Protein AF-A0A816QY35-F1 (afdb_monomer_lite)

Foldseek 3Di:
DDPDPPPPPPVPDPPDDLVRQLVVLVVPDDPDDDLVRLLVSLLSNLVSCVVVVVLVSNVVSLVVNVVSPDPVCVVVSVVSVVSSVVSVVVVVVVVVVVVVVD

Structure (mmCIF, N/CA/C/O backbone):
data_AF-A0A816QY35-F1
#
_entry.id   AF-A0A816QY35-F1
#
loop_
_atom_site.group_PDB
_atom_site.id
_atom_site.type_symbol
_atom_site.label_atom_id
_atom_site.label_alt_id
_atom_site.label_comp_id
_atom_site.label_asym_id
_atom_site.label_entity_id
_atom_site.label_seq_id
_atom_site.pdbx_PDB_ins_code
_atom_site.Cartn_x
_atom_site.Cartn_y
_atom_site.Cartn_z
_atom_site.occupancy
_atom_site.B_iso_or_equiv
_atom_site.auth_seq_id
_atom_site.auth_comp_id
_atom_site.auth_asym_id
_atom_site.auth_atom_id
_atom_site.pdbx_PDB_model_num
ATOM 1 N N . MET A 1 1 ? -27.344 15.429 7.812 1.00 34.56 1 MET A N 1
ATOM 2 C CA . MET A 1 1 ? -27.557 14.312 6.875 1.00 34.56 1 MET A CA 1
ATOM 3 C C . MET A 1 1 ? -26.165 13.793 6.576 1.00 34.56 1 MET A C 1
ATOM 5 O O . MET A 1 1 ? -25.453 14.425 5.809 1.00 34.56 1 MET A O 1
ATOM 9 N N . GLU A 1 2 ? -25.706 12.813 7.353 1.00 35.25 2 GLU A N 1
ATOM 10 C CA . GLU A 1 2 ? -24.363 12.248 7.178 1.00 35.25 2 GLU A CA 1
ATOM 11 C C . GLU A 1 2 ? -24.395 11.307 5.972 1.00 35.25 2 GLU A C 1
ATOM 13 O O . GLU A 1 2 ? -25.293 10.468 5.921 1.00 35.25 2 GLU A O 1
ATOM 18 N N . PRO A 1 3 ? -23.501 11.464 4.980 1.00 41.28 3 PRO A N 1
ATOM 19 C CA . PRO A 1 3 ? -23.446 10.546 3.858 1.00 41.28 3 PRO A CA 1
ATOM 20 C C . PRO A 1 3 ? -22.961 9.176 4.340 1.00 41.28 3 PRO A C 1
ATOM 22 O O . PRO A 1 3 ? -22.013 9.065 5.119 1.00 41.28 3 PRO A O 1
ATOM 25 N N . ASP A 1 4 ? -23.671 8.159 3.873 1.00 40.41 4 ASP A N 1
ATOM 26 C CA . ASP A 1 4 ? -23.620 6.774 4.309 1.00 40.41 4 ASP A CA 1
ATOM 27 C C . ASP A 1 4 ? -22.198 6.193 4.373 1.00 40.41 4 ASP A C 1
ATOM 29 O O . ASP A 1 4 ? -21.405 6.247 3.429 1.00 40.41 4 ASP A O 1
ATOM 33 N N . LYS A 1 5 ? -21.894 5.607 5.534 1.00 43.06 5 LYS A N 1
ATOM 34 C CA . LYS A 1 5 ? -20.644 4.922 5.878 1.00 43.06 5 LYS A CA 1
ATOM 35 C C . LYS A 1 5 ? -20.552 3.559 5.190 1.00 43.06 5 LYS A C 1
ATOM 37 O O . LYS A 1 5 ? -20.588 2.527 5.853 1.00 43.06 5 LYS A O 1
ATOM 42 N N . GLU A 1 6 ? -20.403 3.538 3.871 1.00 42.59 6 GLU A N 1
ATOM 43 C CA . GLU A 1 6 ? -20.130 2.297 3.140 1.00 42.59 6 GLU A CA 1
ATOM 44 C C . GLU A 1 6 ? -18.876 2.424 2.270 1.00 42.59 6 GLU A C 1
ATOM 46 O O . GLU A 1 6 ? -18.895 2.314 1.050 1.00 42.59 6 GLU A O 1
ATOM 51 N N . TYR A 1 7 ? -17.732 2.636 2.923 1.00 48.09 7 TYR A N 1
ATOM 52 C CA . TYR A 1 7 ? -16.427 2.534 2.273 1.00 48.09 7 TYR A CA 1
ATOM 53 C C . TYR A 1 7 ? -15.754 1.195 2.598 1.00 48.09 7 TYR A C 1
ATOM 55 O O . TYR A 1 7 ? -14.617 1.122 3.053 1.00 48.09 7 TYR A O 1
ATOM 63 N N . LEU A 1 8 ? -16.429 0.078 2.330 1.00 44.25 8 LEU A N 1
ATOM 64 C CA . LEU A 1 8 ? -15.736 -1.199 2.150 1.00 44.25 8 LEU A CA 1
ATOM 65 C C . LEU A 1 8 ? -15.415 -1.345 0.660 1.00 44.25 8 LEU A C 1
ATOM 67 O O . LEU A 1 8 ? -16.023 -2.147 -0.039 1.00 44.25 8 LEU A O 1
ATOM 71 N N . LEU A 1 9 ? -14.447 -0.560 0.171 1.00 53.00 9 LEU A N 1
ATOM 72 C CA . LEU A 1 9 ? -13.892 -0.745 -1.171 1.00 53.00 9 LEU A CA 1
ATOM 73 C C . LEU A 1 9 ? -13.190 -2.102 -1.211 1.00 53.00 9 LEU A C 1
ATOM 75 O O . LEU A 1 9 ? -12.050 -2.251 -0.790 1.00 53.00 9 LEU A O 1
ATOM 79 N N . VAL A 1 10 ? -13.899 -3.122 -1.675 1.00 53.16 10 VAL A N 1
ATOM 80 C CA . VAL A 1 10 ? -13.272 -4.353 -2.127 1.00 53.16 10 VAL A CA 1
ATOM 81 C C . VAL A 1 10 ? -13.150 -4.211 -3.636 1.00 53.16 10 VAL A C 1
ATOM 83 O O . VAL A 1 10 ? -14.154 -4.236 -4.345 1.00 53.16 10 VAL A O 1
ATOM 86 N N . PHE A 1 11 ? -11.929 -3.994 -4.132 1.00 60.50 11 PHE A N 1
ATOM 87 C CA . PHE A 1 11 ? -11.642 -3.877 -5.565 1.00 60.50 11 PHE A CA 1
ATOM 88 C C . PHE A 1 11 ? -11.757 -5.249 -6.250 1.00 60.50 11 PHE A C 1
ATOM 90 O O . PHE A 1 11 ? -10.772 -5.779 -6.756 1.00 60.50 11 PHE A O 1
ATOM 97 N N . HIS A 1 12 ? -12.943 -5.859 -6.221 1.00 50.94 12 HIS A N 1
ATOM 98 C CA . HIS A 1 12 ? -13.177 -7.167 -6.830 1.00 50.94 12 HIS A CA 1
ATOM 99 C C . HIS A 1 12 ? -13.520 -7.111 -8.316 1.00 50.94 12 HIS A C 1
ATOM 101 O O . HIS A 1 12 ? -13.492 -8.155 -8.952 1.00 50.94 12 HIS A O 1
ATOM 107 N N . ASP A 1 13 ? -13.725 -5.928 -8.899 1.00 52.56 13 ASP A N 1
ATOM 108 C CA . ASP A 1 13 ? -14.051 -5.807 -10.317 1.00 52.56 13 ASP A CA 1
ATOM 109 C C . ASP A 1 13 ? -13.236 -4.724 -11.028 1.00 52.56 13 ASP A C 1
ATOM 111 O O . ASP A 1 13 ? -12.902 -3.677 -10.472 1.00 52.56 13 ASP A O 1
ATOM 115 N N . ILE A 1 14 ? -12.961 -5.005 -12.302 1.00 55.09 14 ILE A N 1
ATOM 116 C CA . ILE A 1 14 ? -12.091 -4.361 -13.309 1.00 55.09 14 ILE A CA 1
ATOM 117 C C . ILE A 1 14 ? -12.379 -2.850 -13.553 1.00 55.09 14 ILE A C 1
ATOM 119 O O . ILE A 1 14 ? -11.835 -2.236 -14.465 1.00 55.09 14 ILE A O 1
ATOM 123 N N . LYS A 1 15 ? -13.213 -2.194 -12.739 1.00 70.12 15 LYS A N 1
ATOM 124 C CA . LYS A 1 15 ? -13.717 -0.831 -12.977 1.00 70.12 15 LYS A CA 1
ATOM 125 C C . LYS A 1 15 ? -12.709 0.309 -12.788 1.00 70.12 15 LYS A C 1
ATOM 127 O O . LYS A 1 15 ? -12.969 1.390 -13.306 1.00 70.12 15 LYS A O 1
ATOM 132 N N . TYR A 1 16 ? -11.595 0.111 -12.079 1.00 75.50 16 TYR A N 1
ATOM 133 C CA . TYR A 1 16 ? -10.681 1.209 -11.732 1.00 75.50 16 TYR A CA 1
ATOM 134 C C . TYR A 1 16 ? -9.222 0.891 -12.057 1.00 75.50 16 TYR A C 1
ATOM 136 O O . TYR A 1 16 ? -8.709 -0.171 -11.698 1.00 75.50 16 TYR A O 1
ATOM 144 N N . THR A 1 17 ? -8.535 1.848 -12.685 1.00 87.06 17 THR A N 1
ATOM 145 C CA . THR A 1 17 ? -7.069 1.839 -12.807 1.00 87.06 17 THR A CA 1
ATOM 146 C C . THR A 1 17 ? -6.422 2.020 -11.434 1.00 87.06 17 THR A C 1
ATOM 148 O O . THR A 1 17 ? -7.031 2.581 -10.525 1.00 87.06 17 THR A O 1
ATOM 151 N N . ASN A 1 18 ? -5.165 1.601 -11.275 1.00 86.12 18 ASN A N 1
ATOM 152 C CA . ASN A 1 18 ? -4.455 1.746 -10.000 1.00 86.12 18 ASN A CA 1
ATOM 153 C C . ASN A 1 18 ? -4.351 3.210 -9.536 1.00 86.12 18 ASN A C 1
ATOM 155 O O . ASN A 1 18 ? -4.526 3.479 -8.352 1.00 86.12 18 ASN A O 1
ATOM 159 N N . ASN A 1 19 ? -4.204 4.164 -10.461 1.00 87.62 19 ASN A N 1
ATOM 160 C CA . ASN A 1 19 ? -4.230 5.593 -10.131 1.00 87.62 19 ASN A CA 1
ATOM 161 C C . ASN A 1 19 ? -5.585 6.031 -9.555 1.00 87.62 19 ASN A C 1
ATOM 163 O O . ASN A 1 19 ? -5.624 6.713 -8.537 1.00 87.62 19 ASN A O 1
ATOM 167 N N . GLN A 1 20 ? -6.696 5.597 -10.161 1.00 86.38 20 GLN A N 1
ATOM 168 C CA . GLN A 1 20 ? -8.041 5.909 -9.661 1.00 86.38 20 GLN A CA 1
ATOM 169 C C . GLN A 1 20 ? -8.305 5.251 -8.303 1.00 86.38 20 GLN A C 1
ATOM 171 O O . GLN A 1 20 ? -8.897 5.869 -7.423 1.00 86.38 20 GLN A O 1
ATOM 176 N N . LYS A 1 21 ? -7.838 4.011 -8.106 1.00 86.19 21 LYS A N 1
ATOM 177 C CA . LYS A 1 21 ? -7.920 3.339 -6.801 1.00 86.19 21 LYS A CA 1
ATOM 178 C C . LYS A 1 21 ? -7.170 4.134 -5.735 1.00 86.19 21 LYS A C 1
ATOM 180 O O . LYS A 1 21 ? -7.710 4.352 -4.657 1.00 86.19 21 LYS A O 1
ATOM 185 N N . LEU A 1 22 ? -5.953 4.588 -6.044 1.00 86.69 22 LEU A N 1
ATOM 186 C CA . LEU A 1 22 ? -5.133 5.363 -5.118 1.00 86.69 22 LEU A CA 1
ATOM 187 C C . LEU A 1 22 ? -5.769 6.716 -4.778 1.00 86.69 22 LEU A C 1
ATOM 189 O O . LEU A 1 22 ? -5.752 7.122 -3.620 1.00 86.69 22 LEU A O 1
ATOM 193 N N . GLU A 1 23 ? -6.359 7.396 -5.760 1.00 86.38 23 GLU A N 1
ATOM 194 C CA . GLU A 1 23 ? -7.080 8.652 -5.542 1.00 86.38 23 GLU A CA 1
ATOM 195 C C . GLU A 1 23 ? -8.270 8.464 -4.590 1.00 86.38 23 GLU A C 1
ATOM 197 O O . GLU A 1 23 ? -8.377 9.182 -3.596 1.00 86.38 23 GLU A O 1
ATOM 202 N N . LEU A 1 24 ? -9.106 7.450 -4.835 1.00 82.81 24 LEU A N 1
ATOM 203 C CA . LEU A 1 24 ? -10.247 7.117 -3.974 1.00 82.81 24 LEU A CA 1
ATOM 204 C C . LEU A 1 24 ? -9.811 6.758 -2.551 1.00 82.81 24 LEU A C 1
ATOM 206 O O . LEU A 1 24 ? -10.450 7.161 -1.580 1.00 82.81 24 LEU A O 1
ATOM 210 N N . LEU A 1 25 ? -8.709 6.018 -2.417 1.00 84.06 25 LEU A N 1
ATOM 211 C CA . LEU A 1 25 ? -8.123 5.710 -1.118 1.00 84.06 25 LEU A CA 1
ATOM 212 C C . LEU A 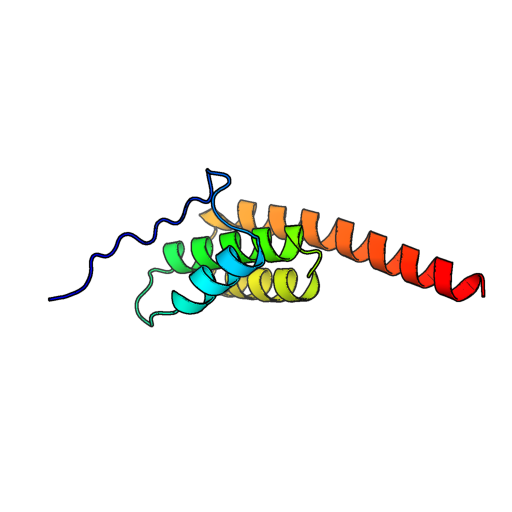1 25 ? -7.649 7.002 -0.429 1.00 84.06 25 LEU A C 1
ATOM 214 O O . LEU A 1 25 ? -8.027 7.268 0.705 1.00 84.06 25 LEU A O 1
ATOM 218 N N . ASN A 1 26 ? -6.896 7.869 -1.098 1.00 82.56 26 ASN A N 1
ATOM 219 C CA . ASN A 1 26 ? -6.393 9.095 -0.470 1.00 82.56 26 ASN A CA 1
ATOM 220 C C . ASN A 1 26 ? -7.500 10.069 -0.034 1.00 82.56 26 ASN A C 1
ATOM 222 O O . ASN A 1 26 ? -7.308 10.812 0.926 1.00 82.56 26 ASN A O 1
ATOM 226 N N . GLN A 1 27 ? -8.666 10.036 -0.684 1.00 79.44 27 GLN A N 1
ATOM 227 C CA . GLN A 1 27 ? -9.840 10.818 -0.282 1.00 79.44 27 GLN A CA 1
ATOM 228 C C . GLN A 1 27 ? -10.521 10.293 0.997 1.00 79.44 27 GLN A C 1
ATOM 230 O O . GLN A 1 27 ? -11.242 11.047 1.646 1.00 79.44 27 GLN A O 1
ATOM 235 N N . ARG A 1 28 ? -10.291 9.030 1.390 1.00 74.00 28 ARG A N 1
ATOM 236 C CA . ARG A 1 28 ? -10.940 8.396 2.552 1.00 74.00 28 ARG A CA 1
ATOM 237 C C . ARG A 1 28 ? -10.407 8.817 3.915 1.00 74.00 28 ARG A C 1
ATOM 239 O O . ARG A 1 28 ? -10.996 8.408 4.910 1.00 74.00 28 ARG A O 1
ATOM 246 N N . ILE A 1 29 ? -9.322 9.589 4.000 1.00 62.09 29 ILE A N 1
ATOM 247 C CA . ILE A 1 29 ? -8.724 9.941 5.295 1.00 62.09 29 ILE A CA 1
ATOM 248 C C . ILE A 1 29 ? -9.692 10.850 6.068 1.00 62.09 29 ILE A C 1
ATOM 250 O O . ILE A 1 29 ? -9.685 12.070 5.926 1.00 62.09 29 ILE A O 1
ATOM 254 N N . SER A 1 30 ? -10.532 10.232 6.897 1.00 55.38 30 SER A N 1
ATOM 255 C CA . SER A 1 30 ? -11.366 10.889 7.897 1.00 55.38 30 SER A CA 1
ATOM 256 C C . SER A 1 30 ? -10.827 10.553 9.287 1.00 55.38 30 SER A C 1
ATOM 258 O O . SER A 1 30 ? -10.315 9.459 9.525 1.00 55.38 30 SER A O 1
ATOM 260 N N . ALA A 1 31 ? -10.918 11.508 10.209 1.00 53.47 31 ALA A N 1
ATOM 261 C CA . ALA A 1 31 ? -10.299 11.445 11.533 1.00 53.47 31 ALA A CA 1
ATOM 262 C C . ALA A 1 31 ? -10.961 10.451 12.518 1.00 53.47 31 ALA A C 1
ATOM 264 O O . ALA A 1 31 ? -10.597 10.441 13.692 1.00 53.47 31 ALA A O 1
ATOM 265 N N . GLU A 1 32 ? -11.909 9.618 12.070 1.00 58.19 32 GLU A N 1
ATOM 266 C CA . GLU A 1 32 ? -12.745 8.770 12.937 1.00 58.19 32 GLU A CA 1
ATOM 267 C C . GLU A 1 32 ? -12.869 7.308 12.460 1.00 58.19 32 GLU A C 1
ATOM 269 O O . GLU A 1 32 ? -13.854 6.634 12.758 1.00 58.19 32 GLU A O 1
ATOM 274 N N . GLU A 1 33 ? -11.886 6.782 11.725 1.00 67.12 33 GLU A N 1
ATOM 275 C CA . GLU A 1 33 ? -11.861 5.351 11.387 1.00 67.12 33 GLU A CA 1
ATOM 276 C C . GLU A 1 33 ? -11.360 4.503 12.572 1.00 67.12 33 GLU A C 1
ATOM 278 O O . GLU A 1 33 ? -10.402 4.852 13.271 1.00 67.12 33 GLU A O 1
ATOM 283 N N . SER A 1 34 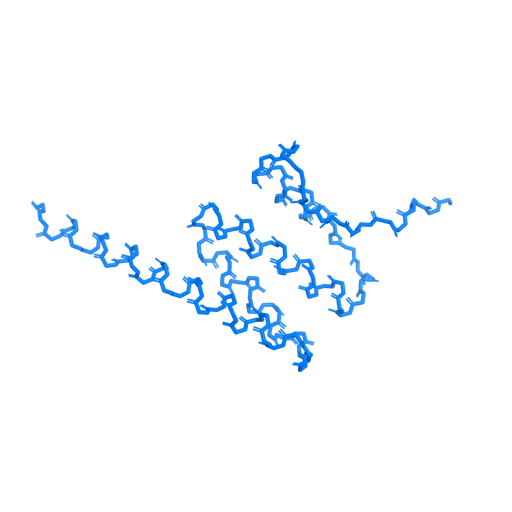? -11.993 3.349 12.798 1.00 78.94 34 SER A N 1
ATOM 284 C CA . SER A 1 34 ? -11.495 2.368 13.765 1.00 78.94 34 SER A CA 1
ATOM 285 C C . SER A 1 34 ? -10.108 1.856 13.351 1.00 78.94 34 SER A C 1
ATOM 287 O O . SER A 1 34 ? -9.757 1.834 12.171 1.00 78.94 34 SER A O 1
ATOM 289 N N . GLN A 1 35 ? -9.305 1.368 14.305 1.00 78.56 35 GLN A N 1
ATOM 290 C CA . GLN A 1 35 ? -7.973 0.815 13.999 1.00 78.56 35 GLN A CA 1
ATOM 291 C C . GLN A 1 35 ? -8.009 -0.276 12.916 1.00 78.56 35 GLN A C 1
ATOM 293 O O . GLN A 1 35 ? -7.097 -0.362 12.096 1.00 78.56 35 GLN A O 1
ATOM 298 N N . ASN A 1 36 ? -9.068 -1.089 12.885 1.00 79.56 36 ASN A N 1
ATOM 299 C CA . ASN A 1 36 ? -9.232 -2.146 11.889 1.00 79.56 36 ASN A CA 1
ATOM 300 C C . ASN A 1 36 ? -9.543 -1.586 10.490 1.00 79.56 36 ASN A C 1
ATOM 302 O O . ASN A 1 36 ? -9.074 -2.136 9.493 1.00 79.56 36 ASN A O 1
ATOM 306 N N . GLU A 1 37 ? -10.310 -0.498 10.400 1.00 80.81 37 GLU A N 1
ATOM 307 C CA . GLU A 1 37 ? -10.582 0.187 9.132 1.00 80.81 37 GLU A CA 1
ATOM 308 C C . GLU A 1 37 ? -9.325 0.864 8.597 1.00 80.81 37 GLU A C 1
ATOM 310 O O . GLU A 1 37 ? -8.996 0.661 7.430 1.00 80.81 37 GLU A O 1
ATOM 315 N N . LEU A 1 38 ? -8.558 1.528 9.468 1.00 81.69 38 LEU A N 1
ATOM 316 C CA . LEU A 1 38 ? -7.257 2.098 9.117 1.00 81.69 38 LEU A CA 1
ATOM 317 C C . LEU A 1 38 ? -6.284 1.020 8.623 1.00 81.69 38 LEU A C 1
ATOM 319 O O . LEU A 1 38 ? -5.599 1.209 7.620 1.00 81.69 38 LEU A O 1
ATOM 323 N N . LEU A 1 39 ? -6.236 -0.141 9.283 1.00 82.69 39 LEU A N 1
ATOM 324 C CA . LEU A 1 39 ? -5.407 -1.267 8.840 1.00 82.69 39 LEU A CA 1
ATOM 325 C C . LEU A 1 39 ? -5.820 -1.777 7.459 1.00 82.69 39 LEU A C 1
ATOM 327 O O . LEU A 1 39 ? -4.954 -2.047 6.625 1.00 82.69 39 LEU A O 1
ATOM 331 N N . LYS A 1 40 ? -7.126 -1.904 7.204 1.00 81.81 40 LYS A N 1
ATOM 332 C CA . LYS A 1 40 ? -7.633 -2.302 5.888 1.00 81.81 40 LYS A CA 1
ATOM 333 C C . LYS A 1 40 ? -7.290 -1.254 4.828 1.00 81.81 40 LYS A C 1
ATOM 335 O O . LYS A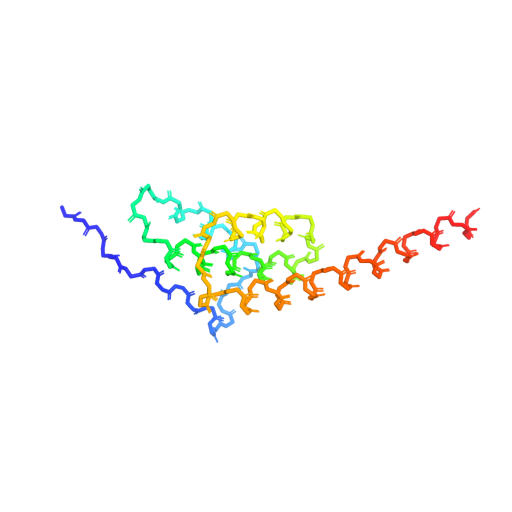 1 40 ? -6.787 -1.611 3.771 1.00 81.81 40 LYS A O 1
ATOM 340 N N . PHE A 1 41 ? -7.496 0.018 5.145 1.00 85.06 41 PHE A N 1
ATOM 341 C CA . PHE A 1 41 ? -7.164 1.144 4.287 1.00 85.06 41 PHE A CA 1
ATOM 342 C C . PHE A 1 41 ? -5.692 1.125 3.849 1.00 85.06 41 PHE A C 1
ATOM 344 O O . PHE A 1 41 ? -5.400 1.155 2.651 1.00 85.06 41 PHE A O 1
ATOM 351 N N . TYR A 1 42 ? -4.760 1.008 4.801 1.00 86.31 42 TYR A N 1
ATOM 352 C CA . TYR A 1 42 ? -3.339 0.911 4.473 1.00 86.31 42 TYR A CA 1
ATOM 353 C C . TYR A 1 42 ? -3.027 -0.357 3.674 1.00 86.31 42 TYR A C 1
ATOM 355 O O . TYR A 1 42 ? -2.274 -0.285 2.710 1.00 86.31 42 TYR A O 1
ATOM 363 N N . ALA A 1 43 ? -3.633 -1.504 3.997 1.00 86.88 43 ALA A N 1
ATOM 364 C CA . ALA A 1 43 ? -3.427 -2.734 3.230 1.00 86.88 43 ALA A CA 1
ATOM 365 C C . ALA A 1 43 ? -3.869 -2.599 1.760 1.00 86.88 43 ALA A C 1
ATOM 367 O O . ALA A 1 43 ? -3.166 -3.073 0.865 1.00 86.88 43 ALA A O 1
ATOM 368 N N . ASP A 1 44 ? -4.999 -1.935 1.510 1.00 86.88 44 ASP A N 1
ATOM 369 C CA . ASP A 1 44 ? -5.506 -1.685 0.160 1.00 86.88 44 ASP A CA 1
ATOM 370 C C . ASP A 1 44 ? -4.561 -0.749 -0.616 1.00 86.88 44 ASP A C 1
ATOM 372 O O . ASP A 1 44 ? -4.273 -0.988 -1.791 1.00 86.88 44 ASP A O 1
ATOM 376 N N . ARG A 1 45 ? -3.990 0.270 0.045 1.00 89.69 45 ARG A N 1
ATOM 377 C CA . ARG A 1 45 ? -2.962 1.131 -0.564 1.00 89.69 45 ARG A CA 1
ATOM 378 C C . ARG A 1 45 ? -1.657 0.395 -0.851 1.00 89.69 45 ARG A C 1
ATOM 380 O O . ARG A 1 45 ? -1.092 0.586 -1.927 1.00 89.69 45 ARG A O 1
ATOM 387 N N . VAL A 1 46 ? -1.201 -0.471 0.057 1.00 91.00 46 VAL A N 1
ATOM 388 C CA . VAL A 1 46 ? -0.003 -1.301 -0.151 1.00 91.00 46 VAL A CA 1
ATOM 389 C C . VAL A 1 46 ? -0.149 -2.143 -1.414 1.00 91.00 46 VAL A C 1
ATOM 391 O O . VAL A 1 46 ? 0.776 -2.167 -2.222 1.00 91.00 46 VAL A O 1
ATOM 394 N N . GLN A 1 47 ? -1.306 -2.784 -1.619 1.00 89.94 47 GLN A N 1
ATOM 395 C CA . GLN A 1 47 ? -1.591 -3.548 -2.838 1.00 89.94 47 GLN A CA 1
ATOM 396 C C . GLN A 1 47 ? -1.469 -2.669 -4.086 1.00 89.94 47 GLN A C 1
ATOM 398 O O . GLN A 1 47 ? -0.771 -3.035 -5.027 1.00 89.94 47 GLN A O 1
ATOM 403 N N . VAL A 1 48 ? -2.112 -1.499 -4.090 1.00 90.75 48 VAL A N 1
ATOM 404 C CA . VAL A 1 48 ? -2.103 -0.594 -5.248 1.00 90.75 48 VAL A CA 1
ATOM 405 C C . VAL A 1 48 ? -0.690 -0.090 -5.553 1.00 90.75 48 VAL A C 1
ATOM 407 O O . VAL A 1 48 ? -0.258 -0.140 -6.704 1.00 90.75 48 VAL A O 1
ATOM 410 N N . HIS A 1 49 ? 0.064 0.337 -4.538 1.00 91.50 49 HIS A N 1
ATOM 411 C CA . HIS A 1 49 ? 1.453 0.762 -4.709 1.00 91.50 49 HIS A CA 1
ATOM 412 C C . HIS A 1 49 ? 2.355 -0.381 -5.177 1.00 91.50 49 HIS A C 1
ATOM 414 O O . HIS A 1 49 ? 3.198 -0.169 -6.048 1.00 91.50 49 HIS A O 1
ATOM 420 N N . TYR A 1 50 ? 2.169 -1.590 -4.646 1.00 89.38 50 TYR A N 1
ATOM 421 C CA . TYR A 1 50 ? 2.887 -2.778 -5.095 1.00 89.38 50 TYR A CA 1
ATOM 422 C C . TYR A 1 50 ? 2.604 -3.083 -6.573 1.00 89.38 50 TYR A C 1
ATOM 424 O O . TYR A 1 50 ? 3.545 -3.253 -7.345 1.00 89.38 50 TYR A O 1
ATOM 432 N N . ASP A 1 51 ? 1.335 -3.064 -6.994 1.00 88.31 51 ASP A N 1
ATOM 433 C CA . ASP A 1 51 ? 0.939 -3.299 -8.390 1.00 88.31 51 ASP A CA 1
ATOM 434 C C . ASP A 1 51 ? 1.496 -2.224 -9.338 1.00 88.31 51 ASP A C 1
ATOM 436 O O . ASP A 1 51 ? 1.772 -2.488 -10.507 1.00 88.31 51 ASP A O 1
ATOM 440 N N . MET A 1 52 ? 1.682 -1.001 -8.837 1.00 88.94 52 MET A N 1
ATOM 441 C CA . MET A 1 52 ? 2.326 0.107 -9.551 1.00 88.94 52 MET A CA 1
ATOM 442 C C . MET A 1 52 ? 3.859 0.086 -9.463 1.00 88.94 52 MET A C 1
ATOM 444 O O . MET A 1 52 ? 4.502 1.004 -9.968 1.00 88.94 52 MET A O 1
ATOM 448 N N . GLN A 1 53 ? 4.450 -0.918 -8.808 1.00 90.69 53 GLN A N 1
ATOM 449 C CA . GLN A 1 53 ? 5.888 -1.018 -8.534 1.00 90.69 53 GLN A CA 1
ATOM 450 C C . GLN A 1 53 ? 6.460 0.169 -7.731 1.00 90.69 53 GLN A C 1
ATOM 452 O O . GLN A 1 53 ? 7.663 0.429 -7.716 1.00 90.69 53 GLN A O 1
ATOM 457 N N . GLN A 1 54 ? 5.604 0.888 -7.006 1.00 90.44 54 GLN A N 1
ATOM 458 C CA . GLN A 1 54 ? 5.961 1.988 -6.111 1.00 90.44 54 GLN A CA 1
ATOM 459 C C . GLN A 1 54 ? 6.320 1.447 -4.720 1.00 90.44 54 GLN A C 1
ATOM 461 O O . GLN A 1 54 ? 5.671 1.745 -3.717 1.00 90.44 54 GLN A O 1
ATOM 466 N N . TYR A 1 55 ? 7.365 0.622 -4.647 1.00 89.12 55 TYR A N 1
ATOM 467 C CA . TYR A 1 55 ? 7.686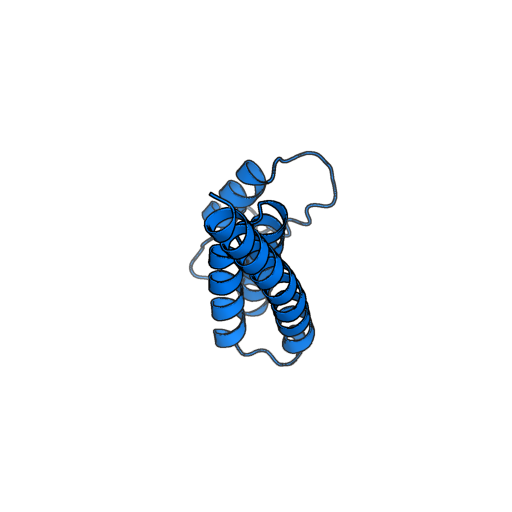 -0.134 -3.431 1.00 89.12 55 TYR A CA 1
ATOM 468 C C . TYR A 1 55 ? 8.019 0.737 -2.220 1.00 89.12 55 TYR A C 1
ATOM 470 O O . TYR A 1 55 ? 7.727 0.333 -1.101 1.00 89.12 55 TYR A O 1
ATOM 478 N N . GLN A 1 56 ? 8.596 1.928 -2.413 1.00 89.06 56 GLN A N 1
ATOM 479 C CA . GLN A 1 56 ? 8.874 2.830 -1.291 1.00 89.06 56 GLN A CA 1
ATOM 480 C C . GLN A 1 56 ? 7.575 3.300 -0.623 1.00 89.06 56 GLN A C 1
ATOM 482 O O . GLN A 1 56 ? 7.450 3.202 0.592 1.00 89.06 56 GLN A O 1
ATOM 487 N N . SER A 1 57 ? 6.578 3.708 -1.411 1.00 90.50 57 SER A N 1
ATOM 488 C CA . SER A 1 57 ? 5.261 4.089 -0.890 1.00 90.50 57 SER A CA 1
ATOM 489 C C . SER A 1 57 ? 4.550 2.908 -0.223 1.00 90.50 57 SER A C 1
ATOM 491 O O . SER A 1 57 ? 3.965 3.066 0.845 1.00 90.50 57 SER A O 1
ATOM 493 N N . ALA A 1 58 ? 4.679 1.700 -0.785 1.00 90.00 58 ALA A N 1
ATOM 494 C CA . ALA A 1 58 ? 4.177 0.484 -0.144 1.00 90.00 58 ALA A CA 1
ATOM 49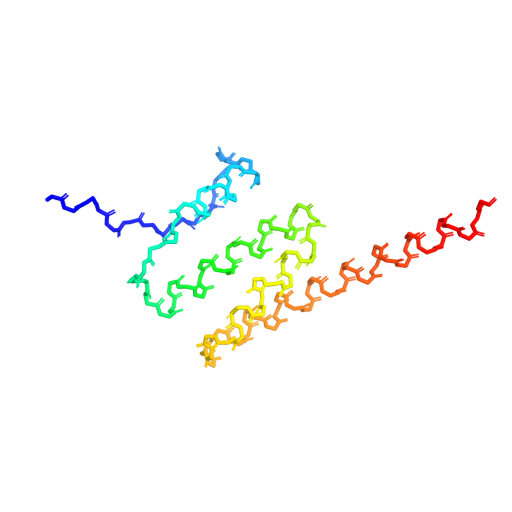5 C C . ALA A 1 58 ? 4.854 0.215 1.220 1.00 90.00 58 ALA A C 1
ATOM 497 O O . ALA A 1 58 ? 4.186 -0.196 2.166 1.00 90.00 58 ALA A O 1
ATOM 498 N N . ILE A 1 59 ? 6.164 0.465 1.354 1.00 89.88 59 ILE A N 1
ATOM 499 C CA . ILE A 1 59 ? 6.895 0.348 2.631 1.00 89.88 59 ILE A CA 1
ATOM 500 C C . ILE A 1 59 ? 6.395 1.374 3.654 1.00 89.88 59 ILE A C 1
ATOM 502 O O . ILE A 1 59 ? 6.248 1.040 4.835 1.00 89.88 59 ILE A O 1
ATOM 506 N N . ASP A 1 60 ? 6.130 2.605 3.221 1.00 90.81 60 ASP A N 1
ATOM 507 C CA . ASP A 1 60 ? 5.642 3.665 4.103 1.00 90.81 60 ASP A CA 1
ATOM 508 C C . ASP A 1 60 ? 4.257 3.302 4.675 1.00 90.81 60 ASP A C 1
ATOM 510 O O . ASP A 1 60 ? 4.043 3.402 5.887 1.00 90.81 60 ASP A O 1
ATOM 514 N N . ASP A 1 61 ? 3.358 2.763 3.842 1.00 90.88 61 ASP A N 1
ATOM 515 C CA . ASP A 1 61 ? 2.031 2.298 4.270 1.00 90.88 61 ASP A CA 1
ATOM 516 C C . ASP A 1 61 ? 2.110 1.065 5.192 1.00 90.88 61 ASP A C 1
ATOM 518 O O . ASP A 1 61 ? 1.439 1.013 6.226 1.00 90.88 61 ASP A O 1
ATOM 522 N N . ILE A 1 62 ? 2.996 0.102 4.908 1.00 89.25 62 ILE A N 1
ATOM 523 C CA . ILE A 1 62 ? 3.283 -1.026 5.816 1.00 89.25 62 ILE A CA 1
ATOM 524 C C . ILE A 1 62 ? 3.757 -0.521 7.186 1.00 89.25 62 ILE A C 1
ATOM 526 O O . ILE A 1 62 ? 3.348 -1.040 8.226 1.00 89.25 62 ILE A O 1
ATOM 530 N N . SER A 1 63 ? 4.621 0.494 7.199 1.00 90.06 63 SER A N 1
ATOM 531 C CA . SER A 1 63 ? 5.151 1.072 8.437 1.00 90.06 63 SER A CA 1
ATOM 532 C C . SER A 1 63 ? 4.052 1.757 9.254 1.00 90.06 63 SER A C 1
ATOM 534 O O . SER A 1 63 ? 4.095 1.738 10.486 1.00 90.06 63 SER A O 1
ATOM 536 N N . ALA A 1 64 ? 3.047 2.338 8.593 1.00 88.44 64 ALA A N 1
ATOM 537 C CA . ALA A 1 64 ? 1.857 2.851 9.260 1.00 88.44 64 ALA A CA 1
ATOM 538 C C . ALA A 1 64 ? 1.026 1.715 9.883 1.00 88.44 64 ALA A C 1
ATOM 540 O O . ALA A 1 64 ? 0.646 1.821 11.050 1.00 88.44 64 ALA A O 1
ATOM 541 N N . MET A 1 65 ? 0.829 0.596 9.174 1.00 87.56 65 MET A N 1
ATOM 542 C CA . MET A 1 65 ? 0.131 -0.582 9.715 1.00 87.56 65 MET A CA 1
ATOM 543 C C . MET A 1 65 ? 0.807 -1.143 10.973 1.00 87.56 65 MET A C 1
ATOM 545 O O . MET A 1 65 ? 0.126 -1.499 11.933 1.00 87.56 65 MET A O 1
ATOM 549 N N . GLU A 1 66 ? 2.141 -1.203 11.006 1.00 86.88 66 GLU A N 1
ATOM 550 C CA . GLU A 1 66 ? 2.881 -1.698 12.176 1.00 86.88 66 GLU A CA 1
ATOM 551 C C . GLU A 1 66 ? 2.663 -0.845 13.425 1.00 86.88 66 GLU A C 1
ATOM 553 O O . GLU A 1 66 ? 2.545 -1.383 14.526 1.00 86.88 66 GLU A O 1
ATOM 558 N N . LYS A 1 67 ? 2.556 0.476 13.256 1.00 85.88 67 LYS A N 1
ATOM 559 C CA . LYS A 1 67 ? 2.282 1.407 14.359 1.00 85.88 67 LYS A CA 1
ATOM 560 C C . LYS A 1 67 ? 0.870 1.249 14.930 1.00 85.88 67 LYS A C 1
ATOM 562 O O . LYS A 1 67 ? 0.664 1.583 16.092 1.00 85.88 67 LYS A O 1
ATOM 567 N N . LEU A 1 68 ? -0.081 0.731 14.146 1.00 81.94 68 LEU A N 1
ATOM 568 C CA . LEU A 1 68 ? -1.463 0.493 14.586 1.00 81.94 68 LEU A CA 1
ATOM 569 C C . LEU A 1 68 ? -1.614 -0.763 15.466 1.00 81.94 68 LEU A C 1
ATOM 571 O O . LEU A 1 68 ? -2.609 -0.894 16.171 1.00 81.94 68 LEU A O 1
ATOM 575 N N . GLY A 1 69 ? -0.618 -1.655 15.496 1.00 68.44 69 GLY A N 1
ATOM 576 C CA . GLY A 1 69 ? -0.373 -2.533 16.647 1.00 68.44 69 GLY A CA 1
ATOM 577 C C . GLY A 1 69 ? -1.301 -3.737 16.878 1.00 68.44 69 GLY A C 1
ATOM 578 O O . GLY A 1 69 ? -1.190 -4.358 17.934 1.00 68.44 69 GLY A O 1
ATOM 579 N N . ASN A 1 70 ? -2.175 -4.135 15.945 1.00 63.03 70 ASN A N 1
ATOM 580 C CA . ASN A 1 70 ? -3.050 -5.296 16.175 1.00 63.03 70 ASN A CA 1
ATOM 581 C C . ASN A 1 70 ? -2.400 -6.639 15.765 1.00 63.03 70 ASN A C 1
ATOM 583 O O . ASN A 1 70 ? -2.006 -6.849 14.616 1.00 63.03 70 ASN A O 1
ATOM 587 N N . ILE A 1 71 ? -2.325 -7.583 16.713 1.00 54.91 71 ILE A N 1
ATOM 588 C CA . ILE A 1 71 ? -1.735 -8.925 16.542 1.00 54.91 71 ILE A CA 1
ATOM 589 C C . ILE A 1 71 ? -2.490 -9.745 15.483 1.00 54.91 71 ILE A C 1
ATOM 591 O O . ILE A 1 71 ? -1.857 -10.499 14.742 1.00 54.91 71 ILE A O 1
ATOM 595 N N . GLY A 1 72 ? -3.814 -9.572 15.369 1.00 60.69 72 GLY A N 1
ATOM 596 C CA . GLY A 1 72 ? -4.647 -10.302 14.402 1.00 60.69 72 GLY A CA 1
ATOM 597 C C . GLY A 1 72 ? -4.289 -10.019 12.938 1.00 60.69 72 GLY A C 1
ATOM 598 O O . GLY A 1 72 ? -4.365 -10.912 12.096 1.00 60.69 72 GLY A O 1
ATOM 599 N N . ASP A 1 73 ? -3.798 -8.815 12.645 1.00 65.75 73 ASP A N 1
ATOM 600 C CA . ASP A 1 73 ? -3.404 -8.396 11.296 1.00 65.75 73 ASP A CA 1
ATOM 601 C C . ASP A 1 73 ? -1.889 -8.467 11.056 1.00 65.75 73 ASP A C 1
ATOM 603 O O . ASP A 1 73 ? -1.420 -8.226 9.940 1.00 65.75 73 ASP A O 1
ATOM 607 N N . ARG A 1 74 ? -1.106 -8.899 12.056 1.00 74.50 74 ARG A N 1
ATOM 608 C CA . ARG A 1 74 ? 0.350 -9.070 11.932 1.00 74.50 74 ARG A CA 1
ATOM 609 C C . ARG A 1 74 ? 0.723 -10.027 10.801 1.00 74.50 74 ARG A C 1
ATOM 611 O O . ARG A 1 74 ? 1.711 -9.796 10.114 1.00 74.50 74 ARG A O 1
ATOM 618 N N . ILE A 1 75 ? -0.078 -11.069 10.563 1.00 79.44 75 ILE A N 1
ATOM 619 C CA . ILE A 1 75 ? 0.131 -12.000 9.442 1.00 79.44 75 ILE A CA 1
ATOM 620 C C . ILE A 1 75 ? 0.008 -11.269 8.097 1.00 79.44 75 ILE A C 1
ATOM 622 O O . ILE A 1 75 ? 0.839 -11.478 7.214 1.00 79.44 75 ILE A O 1
ATOM 626 N N . LYS A 1 76 ? -0.984 -10.380 7.936 1.00 77.50 76 LYS A N 1
ATOM 627 C CA . LYS A 1 76 ? -1.153 -9.591 6.703 1.00 77.50 76 LYS A CA 1
ATOM 628 C C . LYS A 1 76 ? 0.013 -8.627 6.499 1.00 77.50 76 LYS A C 1
ATOM 630 O O . LYS A 1 76 ? 0.553 -8.564 5.400 1.00 77.50 76 LYS A O 1
ATOM 635 N N . VAL A 1 77 ? 0.433 -7.936 7.559 1.00 80.44 77 VAL A N 1
ATOM 636 C CA . VAL A 1 77 ? 1.597 -7.036 7.531 1.00 80.44 77 VAL A CA 1
ATOM 637 C C . VAL A 1 77 ? 2.866 -7.791 7.133 1.00 80.44 77 VAL A C 1
ATOM 639 O O . VAL A 1 77 ? 3.591 -7.350 6.245 1.00 80.44 77 VAL A O 1
ATOM 642 N N . LEU A 1 78 ? 3.120 -8.956 7.737 1.00 83.44 78 LEU A N 1
ATOM 643 C CA . LEU A 1 78 ? 4.284 -9.785 7.415 1.00 83.44 78 LEU A CA 1
ATOM 644 C C . LEU A 1 78 ? 4.252 -10.276 5.965 1.00 83.44 78 LEU A C 1
ATOM 646 O O . LEU A 1 78 ? 5.273 -10.215 5.285 1.00 83.44 78 LEU A O 1
ATOM 650 N N . LYS A 1 79 ? 3.082 -10.699 5.468 1.00 86.38 79 LYS A N 1
ATOM 651 C CA . LYS A 1 79 ? 2.908 -11.089 4.063 1.00 86.38 79 LYS A CA 1
ATOM 652 C C . LYS A 1 79 ? 3.271 -9.938 3.124 1.00 86.38 79 LYS A C 1
ATOM 654 O O . LYS A 1 79 ? 4.038 -10.140 2.184 1.00 86.38 79 LYS A O 1
ATOM 659 N N . TRP A 1 80 ? 2.754 -8.740 3.395 1.00 86.69 80 TRP A N 1
ATOM 660 C CA . TRP A 1 80 ? 3.045 -7.560 2.587 1.00 86.69 80 TRP A CA 1
ATOM 661 C C . TRP A 1 80 ? 4.515 -7.159 2.632 1.00 86.69 80 TRP A C 1
ATOM 663 O O . TRP A 1 80 ? 5.107 -6.914 1.582 1.00 86.69 80 TRP A O 1
ATOM 673 N N . LYS A 1 81 ? 5.136 -7.199 3.816 1.00 86.94 81 LYS A N 1
ATOM 674 C CA . LYS A 1 81 ? 6.581 -7.003 3.967 1.00 86.94 81 LYS A CA 1
ATOM 675 C C . LYS A 1 81 ? 7.377 -7.958 3.094 1.00 86.94 81 LYS A C 1
ATOM 677 O O . LYS A 1 81 ? 8.217 -7.502 2.326 1.00 86.94 81 LYS A O 1
ATOM 682 N N . SER A 1 82 ? 7.119 -9.262 3.188 1.00 88.00 82 SER A N 1
ATOM 683 C CA . SER A 1 82 ? 7.851 -10.257 2.401 1.00 88.00 82 SER A CA 1
ATOM 684 C C . SER A 1 82 ? 7.739 -9.988 0.898 1.00 88.00 82 SER A C 1
ATOM 686 O O . SER A 1 82 ? 8.761 -9.942 0.218 1.00 88.00 82 SER A O 1
ATOM 688 N N . LEU A 1 83 ? 6.525 -9.739 0.393 1.00 87.38 83 LEU A N 1
ATOM 689 C CA . LEU A 1 83 ? 6.294 -9.467 -1.030 1.00 87.38 83 LEU A CA 1
ATOM 690 C C . LEU A 1 83 ? 7.011 -8.198 -1.504 1.00 87.38 83 LEU A C 1
ATOM 692 O O . LEU A 1 83 ? 7.736 -8.233 -2.499 1.00 87.38 83 LEU A O 1
ATOM 696 N N . VAL A 1 84 ? 6.841 -7.087 -0.785 1.00 86.12 84 VAL A N 1
ATOM 697 C CA . VAL A 1 84 ? 7.431 -5.796 -1.160 1.00 86.12 84 VAL A CA 1
ATOM 698 C C . VAL A 1 84 ? 8.956 -5.854 -1.095 1.00 86.12 84 VAL A C 1
ATOM 700 O O . VAL A 1 84 ? 9.617 -5.417 -2.034 1.00 86.12 84 VAL A O 1
ATOM 703 N N . HIS A 1 85 ? 9.535 -6.441 -0.043 1.00 83.31 85 HIS A N 1
ATOM 704 C CA . HIS A 1 85 ? 10.990 -6.523 0.095 1.00 83.31 85 HIS A CA 1
ATOM 705 C C . HIS A 1 85 ? 11.641 -7.384 -0.991 1.00 83.31 85 HIS A C 1
ATOM 707 O O . HIS A 1 85 ? 12.652 -6.955 -1.541 1.00 83.31 85 HIS A O 1
ATOM 713 N N . MET A 1 86 ? 11.066 -8.545 -1.333 1.00 86.31 86 MET A N 1
ATOM 714 C CA . MET A 1 86 ? 11.621 -9.422 -2.375 1.00 86.31 86 MET A CA 1
ATOM 715 C C . MET A 1 86 ? 11.656 -8.744 -3.749 1.00 86.31 86 MET A C 1
ATOM 717 O O . MET A 1 86 ? 12.653 -8.834 -4.465 1.00 86.31 86 MET A O 1
ATOM 721 N N . ASN A 1 87 ? 10.585 -8.034 -4.112 1.00 83.12 87 ASN A N 1
ATOM 722 C CA . ASN A 1 87 ? 10.503 -7.362 -5.409 1.00 83.12 87 ASN A CA 1
ATOM 723 C C . ASN A 1 87 ? 11.345 -6.081 -5.440 1.00 83.12 87 ASN A C 1
ATOM 725 O O . ASN A 1 87 ? 12.031 -5.814 -6.426 1.00 83.12 87 ASN A O 1
ATOM 729 N N . PHE A 1 88 ? 11.385 -5.326 -4.339 1.00 81.56 88 PHE A N 1
ATOM 730 C CA . PHE A 1 88 ? 12.223 -4.135 -4.252 1.00 81.56 88 PHE A CA 1
ATOM 731 C C . PHE A 1 88 ? 13.718 -4.464 -4.301 1.00 81.56 88 PHE A C 1
ATOM 733 O O . PHE A 1 88 ? 14.485 -3.741 -4.940 1.00 81.56 88 PHE A O 1
ATOM 740 N N . SER A 1 89 ? 14.147 -5.560 -3.662 1.00 78.88 89 SER A N 1
ATOM 741 C CA . SER A 1 89 ? 15.538 -6.012 -3.749 1.00 78.88 89 SER A CA 1
ATOM 742 C C . SER A 1 89 ? 15.906 -6.467 -5.158 1.00 78.88 89 SER A C 1
ATOM 744 O O . SER A 1 89 ? 16.990 -6.131 -5.625 1.00 78.88 89 SER A O 1
ATOM 746 N N . ALA A 1 90 ? 15.004 -7.176 -5.846 1.00 76.06 90 ALA A N 1
ATOM 747 C CA . ALA A 1 90 ? 15.235 -7.638 -7.214 1.00 76.06 90 ALA A CA 1
ATOM 748 C C . ALA A 1 90 ? 15.454 -6.464 -8.182 1.00 76.06 90 ALA A C 1
ATOM 750 O O . ALA A 1 90 ? 16.431 -6.451 -8.925 1.00 76.06 90 ALA A O 1
ATOM 751 N N . ILE A 1 91 ? 14.612 -5.432 -8.096 1.00 74.56 91 ILE A N 1
ATOM 752 C CA . ILE A 1 91 ? 14.713 -4.249 -8.963 1.00 74.56 91 ILE A CA 1
ATOM 753 C C . ILE A 1 91 ? 15.967 -3.427 -8.664 1.00 74.56 91 ILE A C 1
ATOM 755 O O . ILE A 1 91 ? 16.622 -2.938 -9.581 1.00 74.56 91 ILE A O 1
ATOM 759 N N . ARG A 1 92 ? 16.354 -3.290 -7.389 1.00 77.38 92 ARG A N 1
ATOM 760 C CA . ARG A 1 92 ? 17.616 -2.617 -7.045 1.00 77.38 92 ARG A CA 1
ATOM 761 C C . ARG A 1 92 ? 18.829 -3.341 -7.624 1.00 77.38 92 ARG A C 1
ATOM 763 O O . ARG A 1 92 ? 19.757 -2.673 -8.076 1.00 77.38 92 ARG A O 1
ATOM 770 N N . GLU A 1 93 ? 18.829 -4.671 -7.604 1.00 77.56 93 GLU A N 1
ATOM 771 C CA . GLU A 1 93 ? 19.927 -5.458 -8.166 1.00 77.56 93 GLU A CA 1
ATOM 772 C C . GLU A 1 93 ? 19.979 -5.335 -9.696 1.00 77.56 93 GLU A C 1
ATOM 774 O O . GLU A 1 93 ? 21.055 -5.126 -10.252 1.00 77.56 93 GLU A O 1
ATOM 779 N N . GLU A 1 94 ? 18.830 -5.353 -10.376 1.00 74.06 94 GLU A N 1
ATOM 780 C CA . GLU A 1 94 ? 18.743 -5.130 -11.826 1.00 74.06 94 GLU A CA 1
ATOM 781 C C . GLU A 1 94 ? 19.284 -3.751 -12.235 1.00 74.06 94 GLU A C 1
ATOM 783 O O . GLU A 1 94 ? 20.133 -3.649 -13.126 1.00 74.06 94 GLU A O 1
ATOM 788 N N . ILE A 1 95 ? 18.877 -2.688 -11.529 1.00 75.00 95 ILE A N 1
ATOM 789 C CA . ILE A 1 95 ? 19.395 -1.330 -11.754 1.00 75.00 95 ILE A CA 1
ATOM 790 C C . ILE A 1 95 ? 20.914 -1.308 -11.564 1.00 75.00 95 ILE A C 1
ATOM 792 O O . ILE A 1 95 ? 21.639 -0.783 -12.410 1.00 75.00 95 ILE A O 1
ATOM 796 N N . LYS A 1 96 ? 21.421 -1.921 -10.492 1.00 83.94 96 LYS A N 1
ATOM 797 C CA . LYS A 1 96 ? 22.858 -1.969 -10.211 1.00 83.94 96 LYS A CA 1
ATOM 798 C C . LYS A 1 96 ? 23.634 -2.688 -11.320 1.00 83.94 96 LYS A C 1
ATOM 800 O O . LYS A 1 96 ? 24.632 -2.153 -11.795 1.00 83.94 96 LYS A O 1
ATOM 805 N N . LEU A 1 97 ? 23.174 -3.851 -11.778 1.00 79.06 97 LEU A N 1
ATOM 806 C CA . LEU A 1 97 ? 23.810 -4.599 -12.870 1.00 79.06 97 LEU A CA 1
ATOM 807 C C . LEU A 1 97 ? 23.778 -3.829 -14.201 1.00 79.06 97 LEU A C 1
ATOM 809 O O . LEU A 1 97 ? 24.782 -3.782 -14.913 1.00 79.06 97 LEU A O 1
ATOM 813 N N . SER A 1 98 ? 22.662 -3.164 -14.511 1.00 74.56 98 SER A N 1
ATOM 814 C CA . SER A 1 98 ? 22.546 -2.327 -15.714 1.00 74.56 98 SER A CA 1
ATOM 815 C C . SER A 1 98 ? 23.495 -1.122 -15.688 1.00 74.56 98 SER A C 1
ATOM 817 O O . SER A 1 98 ? 24.074 -0.774 -16.711 1.00 74.56 98 SER A O 1
ATOM 819 N N . SER A 1 99 ? 23.746 -0.543 -14.509 1.00 74.19 99 SER A N 1
ATOM 820 C CA . SER A 1 99 ? 24.690 0.571 -14.351 1.00 74.19 99 SER A CA 1
ATOM 821 C C . SER A 1 99 ? 26.165 0.164 -14.458 1.00 74.19 99 SER A C 1
ATOM 823 O O . SER A 1 99 ? 27.011 1.014 -14.699 1.00 74.19 99 SER A O 1
ATOM 825 N N . LEU A 1 100 ? 26.481 -1.124 -14.277 1.00 73.88 100 LEU A N 1
ATOM 826 C CA . LEU A 1 100 ? 27.846 -1.663 -14.357 1.00 73.88 100 LEU A CA 1
ATOM 827 C C . LEU A 1 100 ? 28.229 -2.148 -15.765 1.00 73.88 100 LEU A C 1
ATOM 829 O O . LEU A 1 100 ? 29.377 -2.526 -15.984 1.00 73.88 100 LEU A O 1
ATOM 833 N N . SER A 1 101 ? 27.271 -2.193 -16.694 1.00 69.75 101 SER A N 1
ATOM 834 C CA . SER A 1 101 ? 27.459 -2.668 -18.074 1.00 69.75 101 SER A CA 1
ATOM 835 C C . SER A 1 101 ? 27.514 -1.538 -19.114 1.00 69.75 101 SER A C 1
ATOM 837 O O . SER A 1 10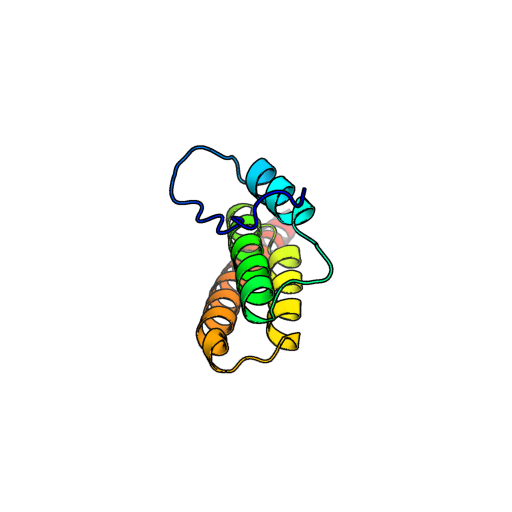1 ? 27.585 -1.825 -20.310 1.00 69.75 101 SER A O 1
ATOM 839 N N . GLN A 1 102 ? 27.504 -0.278 -18.661 1.00 53.16 102 GLN A N 1
ATOM 840 C CA . GLN A 1 102 ? 27.709 0.942 -19.456 1.00 53.16 102 GLN A CA 1
ATOM 841 C C . GLN A 1 102 ? 29.117 1.495 -19.235 1.00 53.16 102 GLN A C 1
ATOM 843 O O . GLN A 1 102 ? 29.688 2.014 -20.219 1.00 53.16 102 GLN A O 1
#

pLDDT: mean 76.1, std 14.97, range [34.56, 91.5]

Radius of gyration: 16.04 Å; chains: 1; bounding box: 55×26×36 Å

Secondary structure (DSSP, 8-state):
-PPP--------STT--HHHHHHHHHHT--TT--HHHHHHHHHHHHHHHHHTT-HHHHHHHHHHHHHH--GGGHHHHHHHHHHHHHHHHHHHHHHHHHHT--

Organism: NCBI:txid392030

Sequence (102 aa):
MEPDKEYLLVFHDIKYTNNQKLELLNQRISAEESQNELLKFYADRVQVHYDMQQYQSAIDDISAMEKLGNIGDRIKVLKWKSLVHMNFSAIREEIKLSSLSQ